Protein AF-A0A7W7CXM0-F1 (afdb_monomer_lite)

Sequence (62 aa):
MTEPEIYEAHAELHNLRTDLANLHDWAENALNDEHDRQYIAEYLSAAAAALARGEPLPRRPF

Radius of gyration: 14.34 Å; chains: 1; bounding box: 31×13×43 Å

Secondary structure (DSSP, 8-state):
--HHHHHHHHHHHHHHHHHHHHHHHHHHHHHHTT--HHHHHHHHHHHHHHHHHTPPPPPPP-

Foldseek 3Di:
DDPVVVVVVVVLVVVLVVLVVVLVVVLVVCVVVVHDPVVNVVQVVQQVVCVVVVHDRDDDDD

Structure (mmCIF, N/CA/C/O backbone):
data_AF-A0A7W7CXM0-F1
#
_entry.id   AF-A0A7W7CXM0-F1
#
loop_
_atom_site.group_PDB
_atom_site.id
_atom_site.type_symbol
_atom_site.label_atom_id
_atom_site.label_alt_id
_atom_site.label_comp_id
_atom_site.label_asym_id
_atom_site.label_entity_id
_atom_site.label_seq_id
_atom_site.pdbx_PDB_ins_code
_atom_site.Cartn_x
_atom_site.Cartn_y
_atom_site.Cartn_z
_atom_site.occupancy
_atom_site.B_iso_or_equiv
_atom_site.auth_seq_id
_atom_site.auth_comp_id
_atom_site.auth_asym_id
_atom_site.auth_atom_id
_atom_site.pdbx_PDB_model_num
ATOM 1 N N . MET A 1 1 ? -9.778 -3.588 26.741 1.00 59.56 1 MET A N 1
ATOM 2 C CA . MET A 1 1 ? -10.540 -3.616 25.485 1.00 59.56 1 MET A CA 1
ATOM 3 C C . MET A 1 1 ? -11.901 -2.993 25.705 1.00 59.56 1 MET A C 1
ATOM 5 O O . MET A 1 1 ? -12.862 -3.669 26.051 1.00 59.56 1 MET A O 1
ATOM 9 N N . THR A 1 2 ? -11.916 -1.669 25.624 1.00 85.69 2 THR A N 1
ATOM 10 C CA . THR A 1 2 ? -13.103 -0.813 25.656 1.00 85.69 2 THR A CA 1
ATOM 11 C C . THR A 1 2 ? -13.675 -0.676 24.238 1.00 85.69 2 THR A C 1
ATOM 13 O O . THR A 1 2 ? -12.991 -0.990 23.266 1.00 85.69 2 THR A O 1
ATOM 16 N N . GLU A 1 3 ? -14.926 -0.229 24.086 1.00 83.19 3 GLU A N 1
ATOM 17 C CA . GLU A 1 3 ? -15.506 0.036 22.755 1.00 83.19 3 GLU A CA 1
ATOM 18 C C . GLU A 1 3 ? -14.636 0.970 21.884 1.00 83.19 3 GLU A C 1
ATOM 20 O O . GLU A 1 3 ? -14.425 0.629 20.720 1.00 83.19 3 GLU A O 1
ATOM 25 N N . PRO A 1 4 ? -14.061 2.077 22.406 1.00 89.31 4 PRO A N 1
ATOM 26 C CA . PRO A 1 4 ? -13.113 2.908 21.658 1.00 89.31 4 PRO A CA 1
ATOM 27 C C . PRO A 1 4 ? -11.907 2.138 21.111 1.00 89.31 4 PRO A C 1
ATOM 29 O O . PRO A 1 4 ? -11.597 2.260 19.932 1.00 89.31 4 PRO A O 1
ATOM 32 N N . GLU A 1 5 ? -11.289 1.281 21.929 1.00 86.69 5 GLU A N 1
ATOM 33 C CA . GLU A 1 5 ? -10.120 0.481 21.528 1.00 86.69 5 GLU A CA 1
ATOM 34 C C . GLU A 1 5 ? -10.463 -0.502 20.390 1.00 86.69 5 GLU A C 1
ATOM 36 O O . GLU A 1 5 ? -9.629 -0.792 19.536 1.00 86.69 5 GLU A O 1
ATOM 41 N N . ILE A 1 6 ? -11.706 -1.001 20.340 1.00 88.81 6 ILE A N 1
ATOM 42 C CA . ILE A 1 6 ? -12.184 -1.872 19.251 1.00 88.81 6 ILE A CA 1
ATOM 43 C C . ILE A 1 6 ? -12.385 -1.072 17.958 1.00 88.81 6 ILE A C 1
ATOM 45 O O . ILE A 1 6 ? -12.040 -1.554 16.877 1.00 88.81 6 ILE A O 1
ATOM 49 N N . TYR A 1 7 ? -12.946 0.137 18.046 1.00 91.69 7 TYR A N 1
ATOM 50 C CA . TYR A 1 7 ? -13.113 1.009 16.880 1.00 91.69 7 TYR A CA 1
ATOM 51 C C . TYR A 1 7 ? -11.768 1.456 16.303 1.00 91.69 7 TYR A C 1
ATOM 53 O O . TYR A 1 7 ? -11.601 1.438 15.084 1.00 91.69 7 TYR A O 1
ATOM 61 N 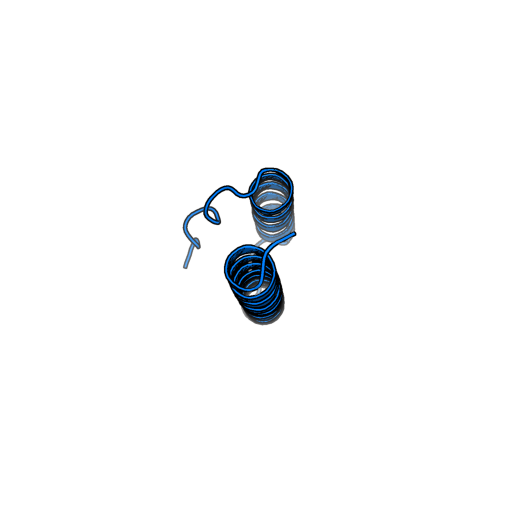N . GLU A 1 8 ? -10.809 1.802 17.161 1.00 91.12 8 GLU A N 1
ATOM 62 C CA . GLU A 1 8 ? -9.444 2.154 16.760 1.00 91.12 8 GLU A CA 1
ATOM 63 C C . GLU A 1 8 ? -8.756 0.980 16.057 1.00 91.12 8 GLU A C 1
ATOM 65 O O . GLU A 1 8 ? -8.299 1.135 14.927 1.00 91.12 8 GLU A O 1
ATOM 70 N N . ALA A 1 9 ? -8.804 -0.224 16.637 1.00 89.56 9 ALA A N 1
ATOM 71 C CA . ALA A 1 9 ? -8.248 -1.421 16.006 1.00 89.56 9 ALA A CA 1
ATOM 72 C C . ALA A 1 9 ? -8.898 -1.732 14.642 1.00 89.56 9 ALA A C 1
ATOM 74 O O . ALA A 1 9 ? -8.221 -2.138 13.695 1.00 89.56 9 ALA A O 1
ATOM 75 N N . HIS A 1 10 ? -10.212 -1.521 14.501 1.00 92.88 10 HIS A N 1
ATOM 76 C CA . HIS A 1 10 ? -10.885 -1.664 13.208 1.00 92.88 10 HIS A CA 1
ATOM 77 C C . HIS A 1 10 ? -10.419 -0.629 12.182 1.00 92.88 10 HIS A C 1
ATOM 79 O O . HIS A 1 10 ? -10.223 -0.979 11.015 1.00 92.88 10 HIS A O 1
ATOM 85 N N . ALA A 1 11 ? -10.247 0.628 12.595 1.00 92.25 11 ALA A N 1
ATOM 86 C CA . ALA A 1 11 ? -9.739 1.679 11.723 1.00 92.25 11 ALA A CA 1
ATOM 87 C C . ALA A 1 11 ? -8.301 1.378 11.276 1.00 92.25 11 ALA A C 1
ATOM 89 O O . ALA A 1 11 ? -7.999 1.475 10.088 1.00 92.25 11 ALA A O 1
ATOM 90 N N . GLU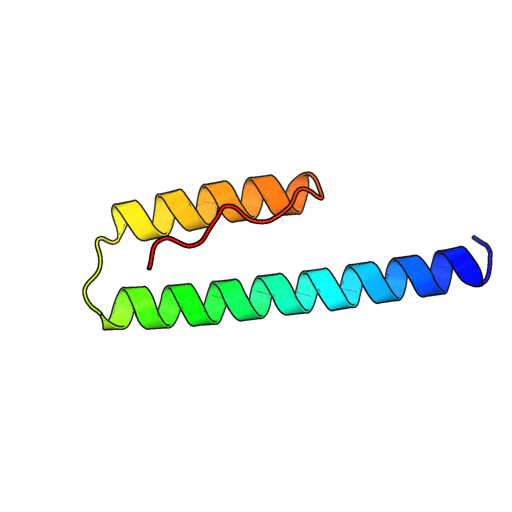 A 1 12 ? -7.442 0.927 12.190 1.00 90.19 12 GLU A N 1
ATOM 91 C CA . GLU A 1 12 ? -6.073 0.503 11.883 1.00 90.19 12 GLU A CA 1
ATOM 92 C C . GLU A 1 12 ? -6.040 -0.655 10.877 1.00 90.19 12 GLU A C 1
ATOM 94 O O . GLU A 1 12 ? -5.317 -0.588 9.883 1.00 90.19 12 GLU A O 1
ATOM 99 N N . LEU A 1 13 ? -6.878 -1.682 11.061 1.00 91.75 13 LEU A N 1
ATOM 100 C CA . LEU A 1 13 ? -6.992 -2.799 10.115 1.00 91.75 13 LEU A CA 1
ATOM 101 C C . LEU A 1 13 ? -7.483 -2.351 8.733 1.00 91.75 13 LEU A C 1
ATOM 103 O O . LEU A 1 13 ? -7.001 -2.841 7.707 1.00 91.75 13 LEU A O 1
ATOM 107 N N . HIS A 1 14 ? -8.443 -1.427 8.687 1.00 94.19 14 HIS A N 1
ATOM 108 C CA . HIS A 1 14 ? -8.943 -0.874 7.432 1.00 94.19 14 HIS A CA 1
ATOM 109 C C . HIS A 1 14 ? -7.866 -0.067 6.693 1.00 94.19 14 HIS A C 1
ATOM 111 O O . HIS A 1 14 ? -7.701 -0.226 5.479 1.00 94.19 14 HIS A O 1
ATOM 117 N N . ASN A 1 15 ? -7.102 0.745 7.423 1.00 91.06 15 ASN A N 1
ATOM 118 C CA . ASN A 1 15 ? -5.996 1.523 6.875 1.00 91.06 15 ASN A CA 1
ATOM 119 C C . ASN A 1 15 ? -4.891 0.604 6.345 1.00 91.06 15 ASN A C 1
ATOM 121 O O . ASN A 1 15 ? -4.498 0.741 5.190 1.00 91.06 15 ASN A O 1
ATOM 125 N N . LEU A 1 16 ? -4.488 -0.412 7.116 1.00 91.56 16 LEU A N 1
ATOM 126 C CA . LEU A 1 16 ? -3.483 -1.389 6.690 1.00 91.56 16 LEU A CA 1
ATOM 127 C C . LEU A 1 16 ? -3.900 -2.114 5.403 1.00 91.56 16 LEU A C 1
ATOM 129 O O . LEU A 1 16 ? -3.100 -2.276 4.482 1.00 91.56 16 LEU A O 1
ATOM 133 N N . ARG A 1 17 ? -5.167 -2.533 5.309 1.00 93.62 17 ARG A N 1
ATOM 134 C CA . ARG A 1 17 ? -5.702 -3.150 4.088 1.00 93.62 17 ARG A CA 1
ATOM 135 C C . ARG A 1 17 ? -5.628 -2.196 2.893 1.00 93.62 17 ARG A C 1
ATOM 137 O O . ARG A 1 17 ? -5.321 -2.638 1.788 1.00 93.62 17 ARG A O 1
ATOM 144 N N . THR A 1 18 ? -5.925 -0.919 3.110 1.00 93.81 18 THR A N 1
ATOM 145 C CA . THR A 1 18 ? -5.880 0.117 2.070 1.00 93.81 18 THR A CA 1
ATOM 146 C C . THR A 1 18 ? -4.448 0.360 1.597 1.00 93.81 18 THR A C 1
ATOM 148 O O . THR A 1 18 ? -4.193 0.371 0.395 1.00 93.81 18 THR A O 1
ATOM 151 N N . ASP A 1 19 ? -3.496 0.464 2.522 1.00 92.50 19 ASP A N 1
ATOM 152 C CA . ASP A 1 19 ? -2.076 0.640 2.212 1.00 92.50 19 ASP A CA 1
ATOM 153 C C . ASP A 1 19 ? -1.507 -0.535 1.409 1.00 92.50 19 ASP A C 1
ATOM 155 O O . ASP A 1 19 ? -0.806 -0.325 0.415 1.00 92.50 19 ASP A O 1
ATOM 159 N N . LEU A 1 20 ? -1.861 -1.769 1.781 1.00 92.94 20 LEU A N 1
ATOM 160 C CA . LEU A 1 20 ? -1.465 -2.975 1.050 1.00 92.94 20 LEU A CA 1
ATOM 161 C C . LEU A 1 20 ? -2.052 -3.024 -0.366 1.00 92.94 20 LEU A C 1
ATOM 163 O O . LEU A 1 20 ? -1.329 -3.355 -1.304 1.00 92.94 20 LEU A O 1
ATOM 167 N N . ALA A 1 21 ? -3.330 -2.668 -0.535 1.00 93.75 21 ALA A N 1
ATOM 168 C CA . ALA A 1 21 ? -3.953 -2.590 -1.857 1.00 93.75 21 ALA A CA 1
ATOM 169 C C . ALA A 1 21 ? -3.247 -1.548 -2.735 1.00 93.75 21 ALA A C 1
ATOM 171 O O . ALA A 1 21 ? -2.837 -1.844 -3.853 1.00 93.75 21 ALA A O 1
ATOM 172 N N . ASN A 1 22 ? -2.983 -0.361 -2.187 1.00 92.38 22 ASN A N 1
ATOM 173 C CA . ASN A 1 22 ? -2.297 0.686 -2.931 1.00 92.38 22 ASN A CA 1
ATOM 174 C C . ASN A 1 22 ? -0.852 0.292 -3.300 1.00 92.38 22 ASN A C 1
ATOM 176 O O . ASN A 1 22 ? -0.329 0.802 -4.292 1.00 92.38 22 ASN A O 1
ATOM 180 N N . LEU A 1 23 ? -0.162 -0.511 -2.478 1.00 93.44 23 LEU A N 1
ATOM 181 C CA . LEU A 1 23 ? 1.189 -1.026 -2.758 1.00 93.44 23 LEU A CA 1
ATOM 182 C C . LEU A 1 23 ? 1.173 -2.065 -3.878 1.00 93.44 23 LEU A C 1
ATOM 184 O O . LEU A 1 23 ? 2.043 -2.030 -4.746 1.00 93.44 23 LEU A O 1
ATOM 188 N N . HIS A 1 24 ? 0.181 -2.955 -3.858 1.00 93.81 24 HIS A N 1
ATOM 189 C CA . HIS A 1 24 ? -0.045 -3.937 -4.910 1.00 93.81 24 HIS A CA 1
ATOM 190 C C . HIS A 1 24 ? -0.274 -3.252 -6.260 1.00 93.81 24 HIS A C 1
ATOM 192 O O . HIS A 1 24 ? 0.461 -3.514 -7.208 1.00 93.81 24 HIS A O 1
ATOM 198 N N . ASP A 1 25 ? -1.210 -2.302 -6.313 1.00 93.38 25 ASP A N 1
ATOM 199 C CA . ASP A 1 25 ? -1.546 -1.582 -7.545 1.00 93.38 25 ASP A CA 1
ATOM 200 C C . ASP A 1 25 ? -0.347 -0.792 -8.090 1.00 93.38 25 ASP A C 1
ATOM 202 O O . ASP A 1 25 ? -0.099 -0.763 -9.294 1.00 93.38 25 ASP A O 1
ATOM 206 N N . TRP A 1 26 ? 0.440 -0.164 -7.208 1.00 92.75 26 TRP A N 1
ATOM 207 C CA . TRP A 1 26 ? 1.672 0.515 -7.619 1.00 92.75 26 TRP A CA 1
ATOM 208 C C . TRP A 1 26 ? 2.695 -0.466 -8.199 1.00 92.75 26 TRP A C 1
ATOM 210 O O . TRP A 1 26 ? 3.279 -0.177 -9.240 1.00 92.75 26 TRP A O 1
ATOM 220 N N . ALA A 1 27 ? 2.900 -1.622 -7.564 1.00 91.56 27 ALA A N 1
ATOM 221 C CA . ALA A 1 27 ? 3.867 -2.609 -8.031 1.00 91.56 27 ALA A CA 1
ATOM 222 C C . ALA A 1 27 ? 3.466 -3.208 -9.386 1.00 91.56 27 ALA A C 1
ATOM 224 O O . ALA A 1 27 ? 4.327 -3.381 -10.246 1.00 91.56 27 ALA A O 1
ATOM 225 N N . GLU A 1 28 ? 2.176 -3.482 -9.602 1.00 93.12 28 GLU A N 1
ATOM 226 C CA . GLU A 1 28 ? 1.672 -3.930 -10.905 1.00 93.12 28 GLU A CA 1
ATOM 227 C C . GLU A 1 28 ? 1.909 -2.878 -11.992 1.00 93.12 28 GLU A C 1
ATOM 229 O O . GLU A 1 28 ? 2.442 -3.206 -13.052 1.00 93.12 28 GLU A O 1
ATOM 234 N N . ASN A 1 29 ? 1.586 -1.611 -11.721 1.00 91.00 29 ASN A N 1
ATOM 235 C CA . ASN A 1 29 ? 1.823 -0.524 -12.672 1.00 91.00 29 ASN A CA 1
ATOM 236 C C . ASN A 1 29 ? 3.318 -0.342 -12.967 1.00 91.00 29 ASN A C 1
ATOM 238 O O . ASN A 1 29 ? 3.710 -0.291 -14.128 1.00 91.00 29 ASN A O 1
ATOM 242 N N . ALA A 1 30 ? 4.170 -0.351 -11.940 1.00 89.94 30 ALA A N 1
ATOM 243 C CA . ALA A 1 30 ? 5.611 -0.209 -12.113 1.00 89.94 30 ALA A CA 1
ATOM 244 C C . ALA A 1 30 ? 6.228 -1.359 -12.929 1.00 89.94 30 ALA A C 1
ATOM 246 O O . ALA A 1 30 ? 7.149 -1.141 -13.715 1.00 89.94 30 ALA A O 1
ATOM 247 N N . LEU A 1 31 ? 5.716 -2.584 -12.772 1.00 89.00 31 LEU A N 1
ATOM 248 C CA . LEU A 1 31 ? 6.137 -3.726 -13.586 1.00 89.00 31 LEU A CA 1
ATOM 249 C C . LEU A 1 31 ? 5.680 -3.604 -15.046 1.00 89.00 31 LEU A C 1
ATOM 251 O O . LEU A 1 31 ? 6.414 -4.033 -15.937 1.00 89.00 31 LEU A O 1
ATOM 255 N N . ASN A 1 32 ? 4.496 -3.035 -15.286 1.00 88.94 32 ASN A N 1
ATOM 256 C CA . ASN A 1 32 ? 3.970 -2.795 -16.631 1.00 88.94 32 ASN A CA 1
ATOM 257 C C . ASN A 1 32 ? 4.715 -1.663 -17.358 1.00 88.94 32 ASN A C 1
ATOM 259 O O . ASN A 1 32 ? 4.903 -1.751 -18.568 1.00 88.94 32 ASN A O 1
ATOM 263 N N . ASP A 1 33 ? 5.198 -0.660 -16.624 1.00 87.69 33 ASP A N 1
ATOM 264 C CA . ASP A 1 33 ? 5.945 0.492 -17.152 1.00 87.69 33 ASP A CA 1
ATOM 265 C C . ASP A 1 33 ? 7.448 0.204 -17.373 1.00 87.69 33 ASP A C 1
ATOM 267 O O . ASP A 1 33 ? 8.257 1.119 -17.539 1.00 87.69 33 ASP A O 1
ATOM 271 N N . GLU A 1 34 ? 7.842 -1.076 -17.373 1.00 81.56 34 GLU A N 1
ATOM 272 C CA . GLU A 1 34 ? 9.222 -1.551 -17.561 1.00 81.56 34 GLU A CA 1
ATOM 273 C C . GLU A 1 34 ? 10.236 -0.951 -16.564 1.00 81.56 34 GLU A C 1
ATOM 275 O O . GLU A 1 34 ? 11.435 -0.857 -16.850 1.00 81.56 34 GLU A O 1
ATOM 280 N N . HIS A 1 35 ? 9.788 -0.562 -15.364 1.00 80.44 35 HIS A N 1
ATOM 281 C CA . HIS A 1 35 ? 10.697 -0.082 -14.327 1.00 80.44 35 HIS A CA 1
ATOM 282 C C . HIS A 1 35 ? 11.625 -1.191 -13.814 1.00 80.44 35 HIS A C 1
ATOM 284 O O . HIS A 1 35 ? 11.345 -2.391 -13.897 1.00 80.44 35 HIS A O 1
ATOM 290 N N . ASP A 1 36 ? 12.765 -0.768 -13.261 1.00 88.31 36 ASP A N 1
ATOM 291 C CA . ASP A 1 36 ? 13.777 -1.676 -12.732 1.00 88.31 36 ASP A CA 1
ATOM 292 C C . ASP A 1 36 ? 13.195 -2.560 -11.615 1.00 88.31 36 ASP A C 1
ATOM 294 O O . ASP A 1 36 ? 12.779 -2.090 -10.554 1.00 88.31 36 ASP A O 1
ATOM 298 N N . ARG A 1 37 ? 13.197 -3.875 -11.845 1.00 89.06 37 ARG A N 1
ATOM 299 C CA . ARG A 1 37 ? 12.686 -4.873 -10.897 1.00 89.06 37 ARG A CA 1
ATOM 300 C C . ARG A 1 37 ? 13.456 -4.873 -9.579 1.00 89.06 37 ARG A C 1
ATOM 302 O O . ARG A 1 37 ? 12.854 -5.153 -8.544 1.00 89.06 37 ARG A O 1
ATOM 309 N N . GLN A 1 38 ? 14.754 -4.561 -9.608 1.00 91.31 38 GLN A N 1
ATOM 310 C CA . GLN A 1 38 ? 15.561 -4.438 -8.394 1.00 91.31 38 GLN A CA 1
ATOM 311 C C . GLN A 1 38 ? 15.048 -3.279 -7.538 1.00 91.31 38 GLN A C 1
ATOM 313 O O . GLN A 1 38 ? 14.839 -3.429 -6.336 1.00 91.31 38 GLN A O 1
ATOM 318 N N . TYR A 1 39 ? 14.757 -2.154 -8.182 1.00 88.50 39 TYR A N 1
ATOM 319 C CA . TYR A 1 39 ? 14.219 -0.976 -7.522 1.00 88.50 39 TYR A CA 1
ATOM 320 C C . TYR A 1 39 ? 12.828 -1.217 -6.918 1.00 88.50 39 TYR A C 1
ATOM 322 O O . TYR A 1 39 ? 12.572 -0.859 -5.766 1.00 88.50 39 TYR A O 1
ATOM 330 N N . ILE A 1 40 ? 11.941 -1.887 -7.6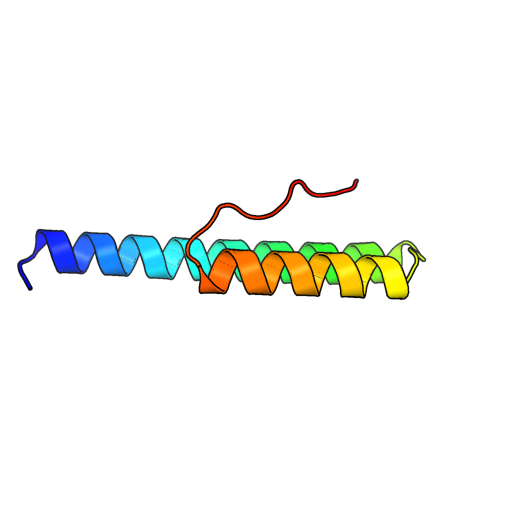61 1.00 91.69 40 ILE A N 1
ATOM 331 C CA . ILE A 1 40 ? 10.614 -2.282 -7.165 1.00 91.69 40 ILE A CA 1
ATOM 332 C C . ILE A 1 40 ? 10.754 -3.167 -5.917 1.00 91.69 40 ILE A C 1
ATOM 334 O O . ILE A 1 40 ? 10.078 -2.934 -4.915 1.00 91.69 40 ILE A O 1
ATOM 338 N N . ALA A 1 41 ? 11.661 -4.149 -5.941 1.00 92.19 41 ALA A N 1
ATOM 339 C CA . ALA A 1 41 ? 11.904 -5.035 -4.804 1.00 92.19 41 ALA A CA 1
ATOM 340 C C . ALA A 1 41 ? 12.441 -4.285 -3.570 1.00 92.19 41 ALA A C 1
ATOM 342 O O . ALA A 1 41 ? 12.000 -4.546 -2.449 1.00 92.19 41 ALA A O 1
ATOM 343 N N . GLU A 1 42 ? 13.356 -3.332 -3.763 1.00 93.25 42 GLU A N 1
ATOM 344 C CA . GLU A 1 42 ? 13.887 -2.488 -2.685 1.00 93.25 42 GLU A CA 1
ATOM 345 C C . GLU A 1 42 ? 12.792 -1.637 -2.037 1.00 93.25 42 GLU A C 1
ATOM 347 O O . GLU A 1 42 ? 12.684 -1.602 -0.807 1.00 93.25 42 GLU A O 1
ATOM 352 N N . TYR A 1 43 ? 11.933 -1.011 -2.847 1.00 93.94 43 TYR A N 1
ATOM 353 C CA . TYR A 1 43 ? 10.814 -0.225 -2.334 1.00 93.94 43 TYR A CA 1
ATOM 354 C C . TYR A 1 43 ? 9.802 -1.092 -1.573 1.00 93.94 43 TYR A C 1
ATOM 356 O O . TYR A 1 43 ? 9.415 -0.739 -0.458 1.00 93.94 43 TYR A O 1
ATOM 364 N N . LEU A 1 44 ? 9.414 -2.251 -2.120 1.00 93.50 44 LEU A N 1
ATOM 365 C CA . LEU A 1 44 ?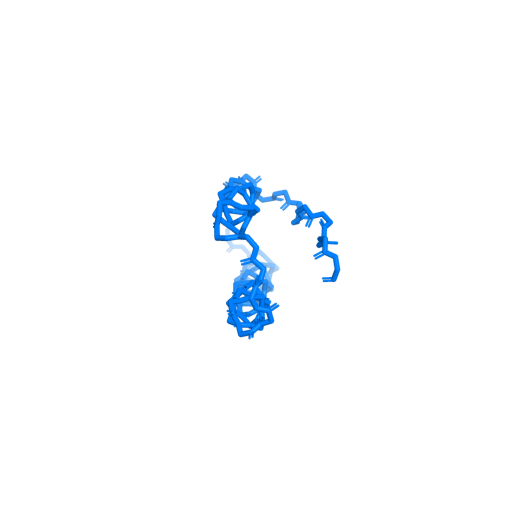 8.495 -3.181 -1.452 1.00 93.50 44 LEU A CA 1
ATOM 366 C C . LEU A 1 44 ? 9.058 -3.696 -0.122 1.00 93.50 44 LEU A C 1
ATOM 368 O O . LEU A 1 44 ? 8.321 -3.803 0.858 1.00 93.50 44 LEU A O 1
ATOM 372 N N . SER A 1 45 ? 10.364 -3.961 -0.059 1.00 94.19 45 SER A N 1
ATOM 373 C CA . SER A 1 45 ? 11.048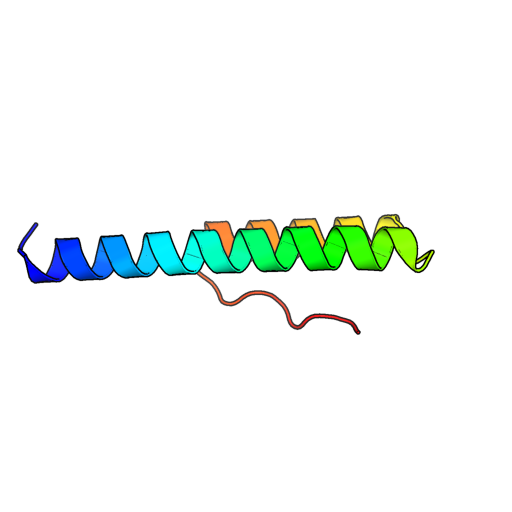 -4.354 1.177 1.00 94.19 45 SER A CA 1
ATOM 374 C C . SER A 1 45 ? 11.001 -3.241 2.234 1.00 94.19 45 SER A C 1
ATOM 376 O O . SER A 1 45 ? 10.640 -3.486 3.388 1.00 94.19 45 SER A O 1
ATOM 378 N N . ALA A 1 46 ? 11.283 -1.994 1.838 1.00 94.12 46 ALA A N 1
ATOM 379 C CA . ALA A 1 46 ? 11.197 -0.839 2.732 1.00 94.12 46 ALA A CA 1
ATOM 380 C C . ALA A 1 46 ? 9.759 -0.582 3.217 1.00 94.12 46 ALA A C 1
ATOM 382 O O . ALA A 1 46 ? 9.543 -0.315 4.400 1.00 94.12 46 ALA A O 1
ATOM 383 N N . ALA A 1 47 ? 8.775 -0.708 2.324 1.00 94.25 47 ALA A N 1
ATOM 384 C CA . ALA A 1 47 ? 7.361 -0.567 2.649 1.00 94.25 47 ALA A CA 1
ATOM 385 C C . ALA A 1 47 ? 6.887 -1.645 3.636 1.00 94.25 47 ALA A C 1
ATOM 387 O O . ALA A 1 47 ? 6.233 -1.323 4.626 1.00 94.25 47 ALA A O 1
ATOM 388 N N . ALA A 1 48 ? 7.275 -2.907 3.428 1.00 93.62 48 ALA A N 1
ATOM 389 C CA . ALA A 1 48 ? 6.958 -3.997 4.349 1.00 93.62 48 ALA A CA 1
ATOM 390 C C . ALA A 1 48 ? 7.556 -3.766 5.748 1.00 93.62 48 ALA A C 1
ATOM 392 O O . ALA A 1 48 ? 6.884 -3.993 6.755 1.00 93.62 48 ALA A O 1
ATOM 393 N N . ALA A 1 49 ? 8.795 -3.269 5.822 1.00 94.50 49 ALA A N 1
ATOM 394 C CA . ALA A 1 49 ? 9.432 -2.929 7.091 1.00 94.50 49 ALA A CA 1
ATOM 395 C C . ALA A 1 49 ? 8.715 -1.777 7.819 1.00 94.50 49 ALA A C 1
ATOM 397 O O . ALA A 1 49 ? 8.561 -1.843 9.038 1.00 94.50 49 ALA A O 1
ATOM 398 N N . ALA A 1 50 ? 8.257 -0.752 7.092 1.00 93.88 50 ALA A N 1
ATOM 399 C CA . ALA A 1 50 ? 7.489 0.353 7.666 1.00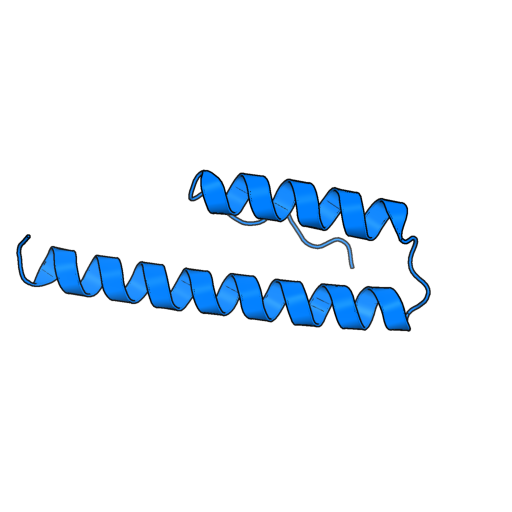 93.88 50 ALA A CA 1
ATOM 400 C C . ALA A 1 50 ? 6.146 -0.133 8.237 1.00 93.88 50 ALA A C 1
ATOM 402 O O . ALA A 1 50 ? 5.849 0.122 9.404 1.00 93.88 50 ALA A O 1
ATOM 403 N N . LEU A 1 51 ? 5.394 -0.933 7.471 1.00 92.50 51 LEU A N 1
ATOM 404 C CA . LEU A 1 51 ? 4.123 -1.512 7.921 1.00 92.50 51 LEU A CA 1
ATOM 405 C C . LEU A 1 51 ? 4.289 -2.377 9.176 1.00 92.50 51 LEU A C 1
ATOM 407 O O . LEU A 1 51 ? 3.502 -2.261 10.111 1.00 92.50 51 LEU A O 1
ATOM 411 N N . ALA A 1 52 ? 5.340 -3.200 9.241 1.00 90.75 52 ALA A N 1
ATOM 412 C CA . ALA A 1 52 ? 5.618 -4.038 10.408 1.00 90.75 52 ALA A CA 1
ATOM 413 C C . ALA A 1 52 ? 5.919 -3.229 11.683 1.00 90.75 52 ALA A C 1
ATOM 415 O O . ALA A 1 52 ? 5.725 -3.731 12.790 1.00 90.75 52 ALA A O 1
ATOM 416 N N . ARG A 1 53 ? 6.398 -1.988 11.536 1.00 92.44 53 ARG A N 1
ATOM 417 C CA . ARG A 1 53 ? 6.675 -1.064 12.645 1.00 92.44 53 ARG A CA 1
ATOM 418 C C . ARG A 1 53 ? 5.521 -0.102 12.940 1.00 92.44 53 ARG A C 1
ATOM 420 O O . ARG A 1 53 ? 5.634 0.677 13.881 1.00 92.44 53 ARG A O 1
ATOM 427 N N . GLY A 1 54 ? 4.438 -0.138 12.158 1.00 88.81 54 GLY A N 1
ATOM 428 C CA . GLY A 1 54 ? 3.372 0.868 12.228 1.00 88.81 54 GLY A CA 1
ATOM 429 C C . GLY A 1 54 ? 3.838 2.264 11.797 1.00 88.81 54 GLY A C 1
ATOM 430 O O . GLY A 1 54 ? 3.279 3.269 12.228 1.00 88.81 54 GLY A O 1
ATOM 431 N N . GLU A 1 55 ? 4.895 2.339 10.988 1.00 91.25 55 GLU A N 1
ATOM 432 C CA . GLU A 1 55 ? 5.435 3.590 10.462 1.00 91.25 55 GLU A CA 1
ATOM 433 C C . GLU A 1 55 ? 4.755 3.968 9.137 1.00 91.25 55 GLU A C 1
ATOM 435 O O . GLU A 1 55 ? 4.303 3.091 8.395 1.00 91.25 55 GLU A O 1
ATOM 440 N N . PRO A 1 56 ? 4.722 5.268 8.788 1.00 88.38 56 PRO A N 1
ATOM 441 C CA . PRO A 1 56 ? 4.252 5.709 7.483 1.00 88.38 56 PRO A CA 1
ATOM 442 C C . PRO A 1 56 ? 5.023 5.040 6.343 1.00 88.38 56 PRO A C 1
ATOM 444 O O . PRO A 1 56 ? 6.243 4.865 6.419 1.00 88.38 56 PRO A O 1
ATOM 447 N N . LEU A 1 57 ? 4.322 4.738 5.250 1.00 88.81 57 LEU A N 1
ATOM 448 C CA . LEU A 1 57 ? 4.960 4.202 4.054 1.00 88.81 57 LEU A CA 1
ATOM 449 C C . LEU A 1 57 ? 6.030 5.163 3.507 1.00 88.81 57 LEU A C 1
ATOM 451 O O . LEU A 1 57 ? 5.834 6.386 3.510 1.00 88.81 57 LEU A O 1
ATOM 455 N N . PRO A 1 58 ? 7.149 4.631 2.980 1.00 87.88 58 PRO A N 1
ATOM 456 C CA . PRO A 1 58 ? 8.145 5.450 2.309 1.00 87.88 58 PRO A CA 1
ATOM 457 C C . PRO A 1 58 ? 7.513 6.169 1.114 1.00 87.88 58 PRO A C 1
ATOM 459 O O . PRO A 1 58 ? 6.655 5.622 0.415 1.00 87.88 58 PRO A O 1
ATOM 462 N N . ARG A 1 59 ? 7.952 7.407 0.861 1.00 85.38 59 ARG A N 1
ATOM 463 C CA . ARG A 1 59 ? 7.446 8.211 -0.256 1.00 85.38 59 ARG A CA 1
ATOM 464 C C . ARG A 1 59 ? 7.591 7.426 -1.556 1.00 85.38 59 ARG A C 1
ATOM 466 O O . ARG A 1 59 ? 8.689 6.968 -1.867 1.00 85.38 59 ARG A O 1
ATOM 473 N N . ARG A 1 60 ? 6.488 7.296 -2.297 1.00 79.25 60 ARG A N 1
ATOM 474 C CA . ARG A 1 60 ? 6.509 6.629 -3.595 1.00 79.25 60 ARG A CA 1
ATOM 475 C C . ARG A 1 60 ? 7.461 7.359 -4.532 1.00 79.25 60 ARG A C 1
ATOM 477 O O . ARG A 1 60 ? 7.380 8.589 -4.643 1.00 79.25 60 ARG A O 1
ATOM 484 N N . PRO A 1 61 ? 8.365 6.628 -5.172 1.00 65.81 61 PRO A N 1
ATOM 485 C CA . PRO A 1 61 ? 9.059 7.132 -6.327 1.00 65.81 61 PRO A CA 1
ATOM 486 C C . PRO A 1 61 ? 8.108 6.977 -7.511 1.00 65.81 61 PRO A C 1
ATOM 488 O O . PRO A 1 61 ? 7.633 5.871 -7.740 1.00 65.81 61 PRO A O 1
ATOM 491 N N . PHE A 1 62 ? 7.841 8.096 -8.192 1.00 61.09 62 PHE A N 1
ATOM 492 C CA . PHE A 1 62 ? 6.930 8.226 -9.341 1.00 61.09 62 PHE A CA 1
ATOM 493 C C . PHE A 1 62 ? 5.456 7.850 -9.075 1.00 61.09 62 PHE A C 1
ATOM 495 O O . PHE A 1 62 ? 5.137 6.738 -8.597 1.00 61.09 62 PHE A O 1
#

Organism: NCBI:txid882441

pLDDT: mean 89.25, std 7.0, range [59.56, 94.5]